Protein AF-0000000078525100 (afdb_homodimer)

Nearest PDB structures (foldseek):
  3uiw-assembly1_A  TM=7.359E-01  e=2.759E-02  Danio rerio
  2e7p-assembly5_D  TM=7.902E-01  e=9.375E-02  Populus tremula x Populus tremuloides
  2ht9-assembly1_B  TM=7.295E-01  e=5.443E-02  Homo sapiens
  2fls-assembly1_A  TM=7.313E-01  e=7.144E-02  Homo sapiens
  3h8q-assembly2_B  TM=7.736E-01  e=1.149E-01  Homo sapiens

Secondary structure (DSSP, 8-state):
-EEEEEE-TT-HHHHHHHHHHHHTT-EEEEEETTT-HHHHHHHHHHHHH-GGGHHHHHTT----SEEEETTS-EES-HHHHHHH-/-EEEEEE-TT-HHHHHHHHHHHHTT-EEEEEETTT-HHHHHHHHHHHHH-GGGHHHHHTT----SEEEETTS-EES-HHHHHHH-

Sequence (170 aa):
MKITIIGSHLCPDTLYALNKLIDKKASVDFKNLSADLKDLKAYLAARESEPAYEAVKRNGGIGIPFFILEDGTKTLDLDEVLEKLMKITIIGSHLCPDTLYALNKLIDKKASVDFKNLSADLKDLKAYLAARESEPAYEAVKRNGGIGIPFFILEDGTKTLDLDEVLEKL

Solvent-accessible surface area (backbone atoms only — not comparable to full-atom values): 9464 Å² total; per-residue (Å²): 102,57,33,38,34,40,28,31,90,86,35,67,63,27,48,51,50,52,51,55,39,50,73,68,64,41,45,72,48,78,32,36,36,41,78,32,70,68,32,33,46,51,47,53,52,44,53,73,68,39,74,81,29,54,66,28,56,75,68,68,50,87,67,64,35,30,37,39,41,82,87,67,54,68,43,69,51,65,67,65,53,60,72,73,106,102,58,34,37,35,39,29,31,91,86,35,67,65,26,47,51,48,51,52,53,39,49,75,69,64,40,45,73,48,75,32,36,37,41,79,32,71,69,32,31,46,51,48,52,54,45,55,74,69,39,75,80,29,55,67,29,57,75,70,68,52,88,66,62,35,30,39,39,41,80,87,68,53,67,46,71,50,64,65,64,53,60,72,72,105

Foldseek 3Di:
DEKEWQEAPVDVVQVVLVVVCVVVVYHYHYLHLVPDVVSVVVLVVCCVPPPQNVVVVVVVHSQPGWMADPVGDIHSDSVVVVVVD/DEKEWQEAPVDVVQVVLVVVCVVVVYHYHYLHLVPDVVSVVVLVVCCVPPPQNVVCVVVVHSQPGWMADPVGDIHSDSVVVVVVD

Radius of gyration: 17.77 Å; Cα contacts (8 Å, |Δi|>4): 277; chains: 2; bounding box: 27×54×37 Å

pLDDT: mean 97.6, std 1.63, range [89.19, 98.94]

Structure (mmCIF, N/CA/C/O backbone):
data_AF-0000000078525100-model_v1
#
loop_
_entity.id
_entity.type
_entity.pdbx_description
1 polymer Glutaredoxin
#
loop_
_atom_site.group_PDB
_atom_site.id
_atom_site.type_symbol
_atom_site.label_atom_id
_atom_site.label_alt_id
_atom_site.label_comp_id
_atom_site.label_asym_id
_atom_site.label_entity_id
_atom_site.label_seq_id
_atom_site.pdbx_PDB_ins_code
_atom_site.Cartn_x
_atom_site.Cartn_y
_atom_site.Cartn_z
_atom_site.occupancy
_atom_site.B_iso_or_equiv
_atom_site.auth_seq_id
_atom_site.auth_comp_id
_atom_site.auth_asym_id
_atom_site.auth_atom_id
_atom_site.pdbx_PDB_model_num
ATOM 1 N N . MET A 1 1 ? 0.866 20.625 18.328 1 89.19 1 MET A N 1
ATOM 2 C CA . MET A 1 1 ? -0.27 20.031 17.625 1 89.19 1 MET A CA 1
ATOM 3 C C . MET A 1 1 ? 0.072 18.641 17.109 1 89.19 1 MET A C 1
ATOM 5 O O . MET A 1 1 ? 1.183 18.406 16.625 1 89.19 1 MET A O 1
ATOM 9 N N . LYS A 1 2 ? -0.813 17.672 17.281 1 95.31 2 LYS A N 1
ATOM 10 C CA . LYS A 1 2 ? -0.589 16.297 16.812 1 95.31 2 LYS A CA 1
ATOM 11 C C . LYS A 1 2 ? -1.073 16.141 15.367 1 95.31 2 LYS A C 1
ATOM 13 O O . LYS A 1 2 ? -2.184 16.562 15.031 1 95.31 2 LYS A O 1
ATOM 18 N N . ILE A 1 3 ? -0.244 15.547 14.539 1 97.75 3 ILE A N 1
ATOM 19 C CA . ILE A 1 3 ? -0.574 15.328 13.133 1 97.75 3 ILE A CA 1
ATOM 20 C C . ILE A 1 3 ? -0.345 13.859 12.773 1 97.75 3 ILE A C 1
ATOM 22 O O . ILE A 1 3 ? 0.723 13.305 13.047 1 97.75 3 ILE A O 1
ATOM 26 N N . THR A 1 4 ? -1.38 13.289 12.25 1 98.56 4 THR A N 1
ATOM 27 C CA . THR A 1 4 ? -1.205 11.969 11.648 1 98.56 4 THR A CA 1
ATOM 28 C C . THR A 1 4 ? -0.873 12.094 10.164 1 98.56 4 THR A C 1
ATOM 30 O O . THR A 1 4 ? -1.521 12.852 9.445 1 98.56 4 THR A O 1
ATOM 33 N N . ILE A 1 5 ? 0.182 11.406 9.773 1 98.81 5 ILE A N 1
ATOM 34 C CA . ILE A 1 5 ? 0.582 11.375 8.367 1 98.81 5 ILE A CA 1
ATOM 35 C C . ILE A 1 5 ? 0.55 9.938 7.855 1 98.81 5 ILE A C 1
ATOM 37 O O . ILE A 1 5 ? 1.176 9.055 8.438 1 98.81 5 ILE A O 1
ATOM 41 N N . ILE A 1 6 ? -0.234 9.719 6.828 1 98.88 6 ILE A N 1
ATOM 42 C CA . ILE A 1 6 ? -0.155 8.469 6.078 1 98.88 6 ILE A CA 1
ATOM 43 C C . ILE A 1 6 ? 0.763 8.648 4.871 1 98.88 6 ILE A C 1
ATOM 45 O O . ILE A 1 6 ? 0.557 9.547 4.055 1 98.88 6 ILE A O 1
ATOM 49 N N . GLY A 1 7 ? 1.739 7.898 4.809 1 98.88 7 GLY A N 1
ATOM 50 C CA . GLY A 1 7 ? 2.701 7.996 3.723 1 98.88 7 GLY A CA 1
ATOM 51 C C . GLY A 1 7 ? 3.662 6.82 3.672 1 98.88 7 GLY A C 1
ATOM 52 O O . GLY A 1 7 ? 3.314 5.711 4.074 1 98.88 7 GLY A O 1
ATOM 53 N N . SER A 1 8 ? 4.75 7.008 3.004 1 98.88 8 SER A N 1
ATOM 54 C CA . SER A 1 8 ? 5.789 5.996 2.846 1 98.88 8 SER A CA 1
ATOM 55 C C . SER A 1 8 ? 7.18 6.621 2.9 1 98.88 8 SER A C 1
ATOM 57 O O . SER A 1 8 ? 7.406 7.691 2.332 1 98.88 8 SER A O 1
ATOM 59 N N . HIS A 1 9 ? 8.07 5.824 3.514 1 98.38 9 HIS A N 1
ATOM 60 C CA . HIS A 1 9 ? 9.461 6.281 3.543 1 98.38 9 HIS A CA 1
ATOM 61 C C . HIS A 1 9 ? 10.086 6.227 2.154 1 98.38 9 HIS A C 1
ATOM 63 O O . HIS A 1 9 ? 11.156 6.801 1.928 1 98.38 9 HIS A O 1
ATOM 69 N N . LEU A 1 10 ? 9.398 5.551 1.261 1 98.38 10 LEU A N 1
ATOM 70 C CA . LEU A 1 10 ? 9.906 5.434 -0.1 1 98.38 10 LEU A CA 1
ATOM 71 C C . LEU A 1 10 ? 9.57 6.676 -0.917 1 98.38 10 LEU A C 1
ATOM 73 O O . LEU A 1 1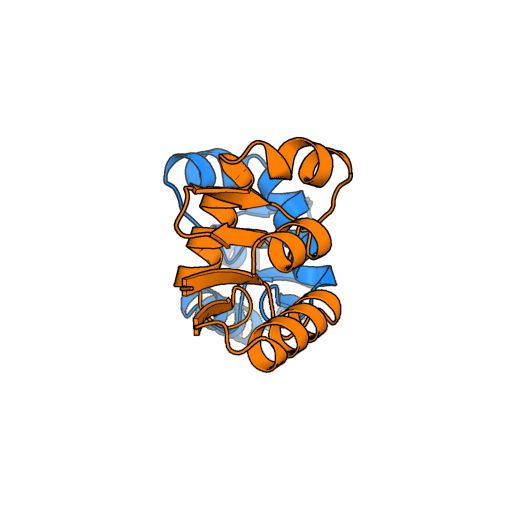0 ? 10.055 6.84 -2.039 1 98.38 10 LEU A O 1
ATOM 77 N N . CYS A 1 11 ? 8.766 7.578 -0.416 1 98.75 11 CYS A N 1
ATOM 78 C CA . CYS A 1 11 ? 8.273 8.734 -1.154 1 98.75 11 CYS A CA 1
ATOM 79 C C . CYS A 1 11 ? 8.969 10.016 -0.691 1 98.75 11 CYS A C 1
ATOM 81 O O . CYS A 1 11 ? 8.82 10.422 0.461 1 98.75 11 CYS A O 1
ATOM 83 N N . PRO A 1 12 ? 9.672 10.656 -1.573 1 98.44 12 PRO A N 1
ATOM 84 C CA . PRO A 1 12 ? 10.422 11.852 -1.177 1 98.44 12 PRO A CA 1
ATOM 85 C C . PRO A 1 12 ? 9.516 12.961 -0.642 1 98.44 12 PRO A C 1
ATOM 87 O O . PRO A 1 12 ? 9.914 13.719 0.245 1 98.44 12 PRO A O 1
ATOM 90 N N . ASP A 1 13 ? 8.312 13.062 -1.187 1 98.5 13 ASP A N 1
ATOM 91 C CA . ASP A 1 13 ? 7.395 14.078 -0.69 1 98.5 13 ASP A CA 1
ATOM 92 C C . ASP A 1 13 ? 7.008 13.805 0.762 1 98.5 13 ASP A C 1
ATOM 94 O O . ASP A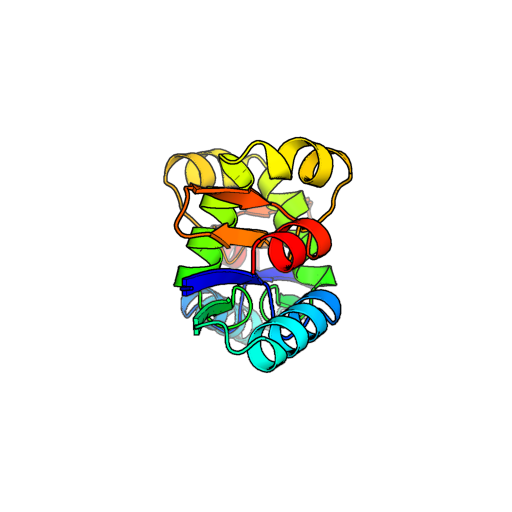 1 13 ? 6.875 14.742 1.558 1 98.5 13 ASP A O 1
ATOM 98 N N . THR A 1 14 ? 6.801 12.578 1.086 1 98.81 14 THR A N 1
ATOM 99 C CA . THR A 1 14 ? 6.512 12.211 2.467 1 98.81 14 THR A CA 1
ATOM 100 C C . THR A 1 14 ? 7.684 12.57 3.379 1 98.81 14 THR A C 1
ATOM 102 O O . THR A 1 14 ? 7.488 13.164 4.441 1 98.81 14 THR A O 1
ATOM 105 N N . LEU A 1 15 ? 8.844 12.273 2.887 1 98.62 15 LEU A N 1
ATOM 106 C CA . LEU A 1 15 ? 10.023 12.57 3.695 1 98.62 15 LEU A CA 1
ATOM 107 C C . LEU A 1 15 ? 10.195 14.07 3.883 1 98.62 15 LEU A C 1
ATOM 109 O O . LEU A 1 15 ? 10.523 14.531 4.977 1 98.62 15 LEU A O 1
ATOM 113 N N . TYR A 1 16 ? 9.953 14.758 2.818 1 98.75 16 TYR A N 1
ATOM 114 C CA . TYR A 1 16 ? 10.016 16.203 2.9 1 98.75 16 TYR A CA 1
ATOM 115 C C . TYR A 1 16 ? 9.008 16.734 3.916 1 98.75 16 TYR A C 1
ATOM 117 O O . TYR A 1 16 ? 9.352 17.562 4.766 1 98.75 16 TYR A O 1
ATOM 125 N N . ALA A 1 17 ? 7.816 16.25 3.898 1 98.75 17 ALA A N 1
ATOM 126 C CA . ALA A 1 17 ? 6.77 16.703 4.812 1 98.75 17 ALA A CA 1
ATOM 127 C C . ALA A 1 17 ? 7.133 16.375 6.262 1 98.75 17 ALA A C 1
ATOM 129 O O . ALA A 1 17 ? 6.961 17.219 7.148 1 98.75 17 ALA A O 1
ATOM 130 N N . LEU A 1 18 ? 7.648 15.188 6.457 1 98.38 18 LEU A N 1
ATOM 131 C CA . LEU A 1 18 ? 8.062 14.805 7.805 1 98.38 18 LEU A CA 1
ATOM 132 C C . LEU A 1 18 ? 9.117 15.766 8.344 1 98.38 18 LEU A C 1
ATOM 134 O O . LEU A 1 18 ? 9.023 16.219 9.484 1 98.38 18 LEU A O 1
ATOM 138 N N . ASN A 1 19 ? 10.016 16.062 7.527 1 98.25 19 ASN A N 1
ATOM 139 C CA . ASN A 1 19 ? 11.078 16.969 7.934 1 98.25 19 ASN A CA 1
ATOM 140 C C . ASN A 1 19 ? 10.539 18.344 8.273 1 98.25 19 ASN A C 1
ATOM 142 O O . ASN A 1 19 ? 10.914 18.938 9.297 1 98.25 19 ASN A O 1
ATOM 146 N N . LYS A 1 20 ? 9.641 18.844 7.422 1 98.44 20 LYS A N 1
ATOM 147 C CA . LYS A 1 20 ? 9.062 20.172 7.648 1 98.44 20 LYS A CA 1
ATOM 148 C C . LYS A 1 20 ? 8.266 20.203 8.953 1 98.44 20 LYS A C 1
ATOM 150 O O . LYS A 1 20 ? 8.359 21.156 9.719 1 98.44 20 LYS A O 1
ATOM 155 N N . LEU A 1 21 ? 7.551 19.172 9.219 1 98 21 LEU A N 1
ATOM 156 C CA . LEU A 1 21 ? 6.695 19.141 10.398 1 98 21 LEU A CA 1
ATOM 157 C C . LEU A 1 21 ? 7.527 19.016 11.672 1 98 21 LEU A C 1
ATOM 159 O O . LEU A 1 21 ? 7.203 19.609 12.695 1 98 21 LEU A O 1
ATOM 163 N N . ILE A 1 22 ? 8.609 18.266 11.594 1 95.25 22 ILE A N 1
ATOM 164 C CA . ILE A 1 22 ? 9.523 18.125 12.719 1 95.25 2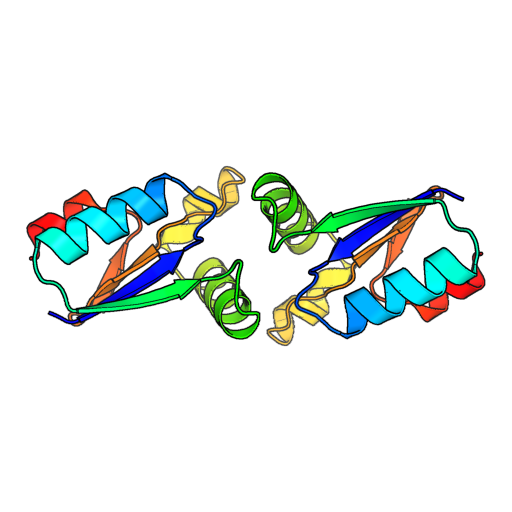2 ILE A CA 1
ATOM 165 C C . ILE A 1 22 ? 10.18 19.484 13.008 1 95.25 22 ILE A C 1
ATOM 167 O O . ILE A 1 22 ? 10.289 19.891 14.164 1 95.25 22 ILE A O 1
ATOM 171 N N . ASP A 1 23 ? 10.531 20.078 11.938 1 96.44 23 ASP A N 1
ATOM 172 C CA . ASP A 1 23 ? 11.141 21.391 12.078 1 96.44 23 ASP A CA 1
ATOM 173 C C . ASP A 1 23 ? 10.188 22.375 12.766 1 96.44 23 ASP A C 1
ATOM 175 O O . ASP A 1 23 ? 10.617 23.25 13.508 1 96.44 23 ASP A O 1
ATOM 179 N N . LYS A 1 24 ? 8.906 22.188 12.531 1 96.69 24 LYS A N 1
ATOM 180 C CA . LYS A 1 24 ? 7.891 23.047 13.133 1 96.69 24 LYS A CA 1
ATOM 181 C C . LYS A 1 24 ? 7.496 22.547 14.516 1 96.69 24 LYS A C 1
ATOM 183 O O . LYS A 1 24 ? 6.555 23.062 15.125 1 96.69 24 LYS A O 1
ATOM 188 N N . LYS A 1 25 ? 8.117 21.531 15 1 95.94 25 LYS A N 1
ATOM 189 C CA . LYS A 1 25 ? 7.953 20.953 16.328 1 95.94 25 LYS A CA 1
ATOM 190 C C . LYS A 1 25 ? 6.559 20.344 16.5 1 95.94 25 LYS A C 1
ATOM 192 O O . LYS A 1 25 ? 5.984 20.391 17.594 1 95.94 25 LYS A O 1
ATOM 197 N N . ALA A 1 26 ? 6.02 19.922 15.359 1 96.75 26 ALA A N 1
ATOM 198 C CA . ALA A 1 26 ? 4.754 19.203 15.438 1 96.75 26 ALA A CA 1
ATOM 199 C C . ALA A 1 26 ? 4.965 17.781 15.969 1 96.75 26 ALA A C 1
ATOM 201 O O . ALA A 1 26 ? 6.008 17.172 15.719 1 96.75 26 ALA A O 1
ATOM 202 N N . SER A 1 27 ? 3.994 17.25 16.781 1 97.31 27 SER A N 1
ATOM 203 C CA . SER A 1 27 ? 3.961 15.844 17.141 1 97.31 27 SER A CA 1
ATOM 204 C C . SER A 1 27 ? 3.375 14.992 16.031 1 97.31 27 SER A C 1
ATOM 206 O O . SER A 1 27 ? 2.197 15.133 15.688 1 97.31 27 SER A O 1
ATOM 208 N N . VAL A 1 28 ? 4.164 14.094 15.5 1 97.81 28 VAL A N 1
ATOM 209 C CA . VAL A 1 28 ? 3.756 13.383 14.289 1 97.81 28 VAL A CA 1
ATOM 210 C C . VAL A 1 28 ? 3.498 11.914 14.617 1 97.81 28 VAL A C 1
ATOM 212 O O . VAL A 1 28 ? 4.316 11.258 15.266 1 97.81 28 VAL A O 1
ATOM 215 N N . ASP A 1 29 ? 2.373 11.438 14.266 1 98.25 29 ASP A N 1
ATOM 216 C CA . ASP A 1 29 ? 2.055 10.016 14.188 1 98.25 29 ASP A CA 1
ATOM 217 C C . ASP A 1 29 ? 2.143 9.508 12.75 1 98.25 29 ASP A C 1
ATOM 219 O O . ASP A 1 29 ? 1.19 9.641 11.977 1 98.25 29 ASP A O 1
ATOM 223 N N . PHE A 1 30 ? 3.246 8.922 12.422 1 98.62 30 PHE A N 1
ATOM 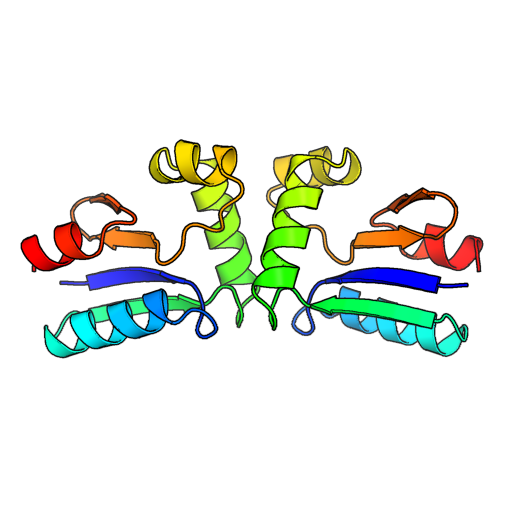224 C CA . PHE A 1 30 ? 3.525 8.516 11.047 1 98.62 30 PHE A CA 1
ATOM 225 C C . PHE A 1 30 ? 3.027 7.102 10.781 1 98.62 30 PHE A C 1
ATOM 227 O O . PHE A 1 30 ? 3.486 6.148 11.414 1 98.62 30 PHE A O 1
ATOM 234 N N . LYS A 1 31 ? 2.041 7.004 9.914 1 98.75 31 LYS A N 1
ATOM 235 C CA . LYS A 1 31 ? 1.571 5.723 9.391 1 98.75 31 LYS A CA 1
ATOM 236 C C . LYS A 1 31 ? 2.273 5.379 8.078 1 98.75 31 LYS A C 1
ATOM 238 O O . LYS A 1 31 ? 1.888 5.863 7.016 1 98.75 31 LYS A O 1
ATOM 243 N N . ASN A 1 32 ? 3.207 4.457 8.195 1 98.88 32 ASN A N 1
ATOM 244 C CA . ASN A 1 32 ? 4.066 4.09 7.078 1 98.88 32 ASN A CA 1
ATOM 245 C C . ASN A 1 32 ? 3.525 2.875 6.328 1 98.88 32 ASN A C 1
ATOM 247 O O . ASN A 1 32 ? 3.811 1.734 6.695 1 98.88 32 ASN A O 1
ATOM 251 N N . LEU A 1 33 ? 2.844 3.166 5.207 1 98.81 33 LEU A N 1
ATOM 252 C CA . LEU A 1 33 ? 2.125 2.105 4.508 1 98.81 33 LEU A CA 1
ATOM 253 C C . LEU A 1 33 ? 3.096 1.118 3.871 1 98.81 33 LEU A C 1
ATOM 255 O O . LEU A 1 33 ? 2.705 0.011 3.494 1 98.81 33 LEU A O 1
ATOM 259 N N . SER A 1 34 ? 4.375 1.482 3.764 1 98.75 34 SER A N 1
ATOM 260 C CA . SER A 1 34 ? 5.363 0.599 3.156 1 98.75 34 SER A CA 1
ATOM 261 C C . SER A 1 34 ? 6.055 -0.262 4.207 1 98.75 34 SER A C 1
ATOM 263 O O . SER A 1 34 ? 6.809 -1.177 3.869 1 98.75 34 SER A O 1
ATOM 265 N N . ALA A 1 35 ? 5.727 -0.003 5.508 1 98.38 35 ALA A N 1
ATOM 266 C CA . ALA A 1 35 ? 6.48 -0.712 6.539 1 98.38 35 ALA A CA 1
ATOM 267 C C . ALA A 1 35 ? 5.543 -1.473 7.473 1 98.38 35 ALA A C 1
ATOM 269 O O . ALA A 1 35 ? 5.996 -2.201 8.359 1 98.38 35 ALA A O 1
ATOM 270 N N . ASP A 1 36 ? 4.27 -1.267 7.352 1 98.25 36 ASP A N 1
ATOM 271 C CA . ASP A 1 36 ? 3.289 -1.861 8.258 1 98.25 36 ASP A CA 1
ATOM 272 C C . ASP A 1 36 ? 1.976 -2.146 7.531 1 98.25 36 ASP A C 1
ATOM 274 O O . ASP A 1 36 ? 1.385 -1.248 6.93 1 98.25 36 ASP A O 1
ATOM 278 N N . LEU A 1 37 ? 1.53 -3.434 7.621 1 98.38 37 LEU A N 1
ATOM 279 C CA . LEU A 1 37 ? 0.316 -3.812 6.906 1 98.38 37 LEU A CA 1
ATOM 280 C C . LEU A 1 37 ? -0.909 -3.145 7.523 1 98.38 37 LEU A C 1
ATOM 282 O O . LEU A 1 37 ? -1.878 -2.846 6.82 1 98.38 37 LEU A O 1
ATOM 286 N N . LYS A 1 38 ? -0.831 -2.92 8.828 1 98.38 38 LYS A N 1
ATOM 287 C CA . LYS A 1 38 ? -1.924 -2.184 9.453 1 98.38 38 LYS A CA 1
ATOM 288 C C . LYS A 1 38 ? -2.018 -0.763 8.906 1 98.38 38 LYS A C 1
ATOM 290 O O . LYS A 1 38 ? -3.115 -0.245 8.695 1 98.38 38 LYS A O 1
ATOM 295 N N . ASP A 1 39 ? -0.858 -0.124 8.719 1 98.75 39 ASP A N 1
ATOM 296 C CA . ASP A 1 39 ? -0.827 1.215 8.141 1 98.75 39 ASP A CA 1
ATOM 297 C C . ASP A 1 39 ? -1.283 1.192 6.68 1 98.75 39 ASP A C 1
ATOM 299 O O . ASP A 1 39 ? -1.94 2.125 6.215 1 98.75 39 ASP A O 1
ATOM 303 N N . LEU A 1 40 ? -0.94 0.103 5.961 1 98.81 40 LEU A N 1
ATOM 304 C CA . LEU A 1 40 ? -1.442 -0.072 4.602 1 98.81 40 LEU A CA 1
ATOM 305 C C . LEU A 1 40 ? -2.967 -0.145 4.59 1 98.81 40 LEU A C 1
ATOM 307 O O . LEU A 1 40 ? -3.615 0.488 3.754 1 98.81 40 LEU A O 1
ATOM 311 N N . LYS A 1 41 ? -3.537 -0.859 5.551 1 98.25 41 LYS A N 1
ATOM 312 C CA . LYS A 1 41 ? -4.988 -0.96 5.645 1 98.25 41 LYS A CA 1
ATOM 313 C C . LYS A 1 41 ? -5.617 0.398 5.938 1 98.25 41 LYS A C 1
ATOM 315 O O . LYS A 1 41 ? -6.648 0.75 5.359 1 98.25 41 LYS A O 1
ATOM 320 N N . ALA A 1 42 ? -4.988 1.123 6.766 1 97.94 42 ALA A N 1
ATOM 321 C CA . ALA A 1 42 ? -5.484 2.461 7.078 1 97.94 42 ALA A CA 1
ATOM 322 C C . ALA A 1 42 ? -5.457 3.361 5.848 1 97.94 42 ALA A C 1
ATOM 324 O O . ALA A 1 42 ? -6.395 4.121 5.602 1 97.94 42 ALA A O 1
ATOM 325 N N . TYR A 1 43 ? -4.402 3.238 5.094 1 98.81 43 TYR A N 1
ATOM 326 C CA . TYR A 1 43 ? -4.266 3.977 3.842 1 98.81 43 TYR A CA 1
ATOM 327 C C . TYR A 1 43 ? -5.383 3.611 2.867 1 98.81 43 TYR A C 1
ATOM 329 O O . TYR A 1 43 ? -6.035 4.492 2.305 1 98.81 43 TYR A O 1
ATOM 337 N N . LEU A 1 44 ? -5.594 2.332 2.74 1 98.62 44 LEU A N 1
ATOM 338 C CA . LEU A 1 44 ? -6.621 1.883 1.804 1 98.62 44 LEU A CA 1
ATOM 339 C C . LEU A 1 44 ? -8 2.365 2.236 1 98.62 44 LEU A C 1
ATOM 341 O O . LEU A 1 44 ? -8.812 2.777 1.402 1 98.62 44 LEU A O 1
ATOM 345 N N . ALA A 1 45 ? -8.297 2.311 3.541 1 97.75 45 ALA A N 1
ATOM 346 C CA . ALA A 1 45 ? -9.57 2.799 4.062 1 97.75 45 ALA A CA 1
ATOM 347 C C . ALA A 1 45 ? -9.75 4.289 3.775 1 97.75 45 ALA A C 1
ATOM 349 O O . ALA A 1 45 ? -10.812 4.723 3.34 1 97.75 45 ALA A O 1
ATOM 350 N N . ALA A 1 46 ? -8.695 5.074 3.988 1 98.12 46 ALA A N 1
ATOM 351 C CA . ALA A 1 46 ? -8.75 6.508 3.711 1 98.12 46 ALA A CA 1
ATOM 352 C C . ALA A 1 46 ? -8.953 6.77 2.221 1 98.12 46 ALA A C 1
ATOM 354 O O . ALA A 1 46 ? -9.781 7.598 1.836 1 98.12 46 ALA A O 1
ATOM 355 N N . ARG A 1 47 ? -8.18 6.02 1.42 1 97.94 47 ARG A N 1
ATOM 356 C CA . ARG A 1 47 ? -8.234 6.191 -0.028 1 97.94 47 ARG A CA 1
ATOM 357 C C . ARG A 1 47 ? -9.633 5.906 -0.559 1 97.94 47 ARG A C 1
ATOM 359 O O . ARG A 1 47 ? -10.086 6.559 -1.501 1 97.94 47 ARG A O 1
ATOM 366 N N . GLU A 1 48 ? -10.336 4.984 0.045 1 95.69 48 GLU A N 1
ATOM 367 C CA . GLU A 1 48 ? -11.68 4.602 -0.38 1 95.69 48 GLU A CA 1
ATOM 368 C C . GLU A 1 48 ? -12.711 5.613 0.098 1 95.69 48 GLU A C 1
ATOM 370 O O . GLU A 1 48 ? -13.68 5.902 -0.611 1 95.69 48 GLU A O 1
ATOM 375 N N . SER A 1 49 ? -12.484 6.246 1.241 1 96.75 49 SER A N 1
ATOM 376 C CA . SER A 1 49 ? -13.586 6.945 1.889 1 96.75 49 SER A CA 1
ATOM 377 C C . SER A 1 49 ? -13.391 8.461 1.836 1 96.75 49 SER A C 1
ATOM 379 O O . SER A 1 49 ? -14.359 9.219 1.926 1 96.75 49 SER A O 1
ATOM 381 N N . GLU A 1 50 ? -12.195 8.938 1.747 1 97.75 50 GLU A N 1
ATOM 382 C CA . GLU A 1 50 ? -11.93 10.367 1.871 1 97.75 50 GLU A CA 1
ATOM 383 C C . GLU A 1 50 ? -12.078 11.078 0.526 1 97.75 50 GLU A C 1
ATOM 385 O O . GLU A 1 50 ? -11.461 10.672 -0.462 1 97.75 50 GLU A O 1
ATOM 390 N N . PRO A 1 51 ? -12.75 12.18 0.457 1 97.44 51 PRO A N 1
ATOM 391 C CA . PRO A 1 51 ? -12.953 12.922 -0.789 1 97.44 51 PRO A CA 1
ATOM 392 C C . PRO A 1 51 ? -11.648 13.414 -1.402 1 97.44 51 PRO A C 1
ATOM 394 O O . PRO A 1 51 ? -11.539 13.539 -2.625 1 97.44 51 PRO A O 1
ATOM 397 N N . ALA A 1 52 ? -10.664 13.594 -0.579 1 96.25 52 ALA A N 1
ATOM 398 C CA . ALA A 1 52 ? -9.367 14.094 -1.031 1 96.25 52 ALA A CA 1
ATOM 399 C C . ALA A 1 52 ? -8.742 13.148 -2.049 1 96.25 52 ALA A C 1
ATOM 401 O O . ALA A 1 52 ? -7.922 13.562 -2.871 1 96.25 52 ALA A O 1
ATOM 402 N N . TYR A 1 53 ? -9.211 11.898 -2.074 1 98.06 53 TYR A N 1
ATOM 403 C CA . TYR A 1 53 ? -8.578 10.891 -2.918 1 98.06 53 TYR A CA 1
ATOM 404 C C . TYR A 1 53 ? -9.32 10.75 -4.242 1 98.06 53 TYR A C 1
ATOM 406 O O . TYR A 1 53 ? -8.852 10.055 -5.148 1 98.06 53 TYR A O 1
ATOM 414 N N . GLU A 1 54 ? -10.461 11.43 -4.438 1 97.12 54 GLU A N 1
ATOM 415 C CA . GLU A 1 54 ? -11.25 11.266 -5.652 1 97.12 54 GLU A CA 1
ATOM 416 C C . GLU A 1 54 ? -10.43 11.594 -6.895 1 97.12 54 GLU A C 1
ATOM 418 O O . GLU A 1 54 ? -10.344 10.781 -7.82 1 97.12 54 GLU A O 1
ATOM 423 N N . ALA A 1 55 ? -9.82 12.766 -6.867 1 96.81 55 ALA A N 1
ATOM 424 C CA . ALA A 1 55 ? -9 13.172 -8.008 1 96.81 55 ALA A CA 1
ATOM 425 C C . ALA A 1 55 ? -7.762 12.297 -8.133 1 96.81 55 ALA A C 1
ATOM 427 O O . ALA A 1 55 ? -7.305 12.016 -9.25 1 96.81 55 ALA A O 1
ATOM 428 N N . VAL A 1 56 ? -7.227 11.82 -6.98 1 97.5 56 VAL A N 1
ATOM 429 C CA . VAL A 1 56 ? -6.039 10.977 -6.957 1 97.5 56 VAL A CA 1
ATOM 430 C C . VAL A 1 56 ? -6.316 9.672 -7.691 1 97.5 56 VAL A C 1
ATOM 432 O O . VAL A 1 56 ? -5.551 9.266 -8.57 1 97.5 56 VAL A O 1
ATOM 435 N N . LYS A 1 57 ? -7.453 9.109 -7.32 1 96.62 57 LYS A N 1
ATOM 436 C CA . LYS A 1 57 ? -7.852 7.84 -7.93 1 96.62 57 LYS A CA 1
ATOM 437 C C . LYS A 1 57 ? -8.094 8.008 -9.43 1 96.62 57 LYS A C 1
ATOM 439 O O . LYS A 1 57 ? -7.633 7.191 -10.227 1 96.62 57 LYS A O 1
ATOM 444 N N . ARG A 1 58 ? -8.727 9.047 -9.812 1 96.44 58 ARG A N 1
ATOM 445 C CA . ARG A 1 58 ? -9.062 9.305 -11.211 1 96.44 58 ARG A CA 1
ATOM 446 C C . ARG A 1 58 ? -7.805 9.422 -12.062 1 96.44 58 ARG A C 1
ATOM 448 O O . ARG A 1 58 ? -7.797 9.023 -13.227 1 96.44 58 ARG A O 1
ATOM 455 N N . ASN A 1 59 ? -6.746 9.938 -11.477 1 96.44 59 ASN A N 1
ATOM 456 C CA . ASN A 1 59 ? -5.512 10.188 -12.219 1 96.44 59 ASN A CA 1
ATOM 457 C C . ASN A 1 59 ? -4.516 9.039 -12.031 1 96.44 59 ASN A C 1
ATOM 459 O O . ASN A 1 59 ? -3.369 9.133 -12.477 1 96.44 59 ASN A O 1
ATOM 463 N N . GLY A 1 60 ? -4.906 8.055 -11.336 1 95.5 60 GLY A N 1
ATOM 464 C CA . GLY A 1 60 ? -4.062 6.891 -11.141 1 95.5 60 GLY A CA 1
ATOM 465 C C . GLY A 1 60 ? -2.918 7.129 -10.172 1 95.5 60 GLY A C 1
ATOM 466 O O . GLY A 1 60 ? -1.885 6.461 -10.25 1 95.5 60 GLY A O 1
ATOM 467 N N . GLY A 1 61 ? -3.064 8.109 -9.305 1 97.5 61 GLY A N 1
ATOM 468 C CA . GLY A 1 61 ? -2.018 8.445 -8.352 1 97.5 61 GLY A CA 1
ATOM 469 C C . GLY A 1 61 ? -2.119 7.664 -7.055 1 97.5 61 GLY A C 1
ATOM 470 O O . GLY A 1 61 ? -3.098 6.949 -6.832 1 97.5 61 GLY A O 1
ATOM 471 N N . ILE A 1 62 ? -1.137 7.727 -6.156 1 98.5 62 ILE A N 1
ATOM 472 C CA . ILE A 1 62 ? -1.121 7.082 -4.848 1 98.5 62 ILE A CA 1
ATOM 473 C C . ILE A 1 62 ? -1.735 8.016 -3.805 1 98.5 62 ILE A C 1
ATOM 475 O O . ILE A 1 62 ? -2.559 7.59 -2.992 1 98.5 62 ILE A O 1
ATOM 479 N N . GLY A 1 63 ? -1.38 9.219 -3.797 1 98.62 63 GLY A N 1
ATOM 480 C CA . GLY A 1 63 ? -1.973 10.211 -2.91 1 98.62 63 GLY A CA 1
ATOM 481 C C . GLY A 1 63 ? -1.335 10.234 -1.535 1 98.62 63 GLY A C 1
ATOM 482 O O . GLY A 1 63 ? -2.033 10.211 -0.52 1 98.62 63 GLY A O 1
ATOM 483 N N . ILE A 1 64 ? -0.035 10.312 -1.518 1 98.81 64 ILE A N 1
ATOM 484 C CA . ILE A 1 64 ? 0.682 10.492 -0.26 1 98.81 64 ILE A CA 1
ATOM 485 C C . ILE A 1 64 ? 1.674 11.648 -0.394 1 98.81 64 ILE A C 1
ATOM 487 O O . ILE A 1 64 ? 2.141 11.945 -1.495 1 98.81 64 ILE A O 1
ATOM 491 N N . PRO A 1 65 ? 1.927 12.273 0.765 1 98.88 65 PRO A N 1
ATOM 492 C CA . PRO A 1 65 ? 1.431 12.109 2.133 1 98.88 65 PRO A CA 1
ATOM 493 C C . PRO A 1 65 ? 0.012 12.648 2.316 1 98.88 65 PRO A C 1
ATOM 495 O O . PRO A 1 65 ? -0.354 13.656 1.71 1 98.88 65 PRO A O 1
ATOM 498 N N . PHE A 1 66 ? -0.787 11.922 3.059 1 98.94 66 PHE A N 1
ATOM 499 C CA . PHE A 1 66 ? -2.111 12.344 3.496 1 98.94 66 PHE A CA 1
ATOM 500 C C . PHE A 1 66 ? -2.09 12.758 4.965 1 98.94 66 PHE A C 1
ATOM 502 O O . PHE A 1 66 ? -1.542 12.047 5.809 1 98.94 66 PHE A O 1
ATOM 509 N N . PHE A 1 67 ? -2.645 13.93 5.25 1 98.81 67 PHE A N 1
ATOM 510 C CA . PHE A 1 67 ? -2.547 14.523 6.582 1 98.81 67 PHE A CA 1
ATOM 511 C C . PHE A 1 67 ? -3.904 14.531 7.273 1 98.81 67 PHE A C 1
ATOM 513 O O . PHE A 1 67 ? -4.922 14.828 6.648 1 98.81 67 PHE A O 1
ATOM 520 N N . ILE A 1 68 ? -3.889 14.188 8.516 1 98.44 68 ILE A N 1
ATOM 521 C CA . ILE A 1 68 ? -5.043 14.289 9.406 1 98.44 68 ILE A CA 1
ATOM 522 C C . ILE A 1 68 ? -4.68 15.133 10.625 1 98.44 68 ILE A C 1
ATOM 524 O O . ILE A 1 68 ? -3.84 14.727 11.438 1 98.44 68 ILE A O 1
ATOM 528 N N . LEU A 1 69 ? -5.344 16.281 10.75 1 97.62 69 LEU A N 1
ATOM 529 C CA . LEU A 1 69 ? -5.039 17.188 11.844 1 97.62 69 LEU A CA 1
ATOM 530 C C . LEU A 1 69 ? -6.043 17.031 12.984 1 97.62 69 LEU A C 1
ATOM 532 O O . LEU A 1 69 ? -7.121 16.469 12.789 1 97.62 69 LEU A O 1
ATOM 536 N N . GLU A 1 70 ? -5.793 17.594 14.133 1 95.88 70 GLU A N 1
ATOM 537 C CA . GLU A 1 70 ? -6.605 17.469 15.336 1 95.88 70 GLU A CA 1
ATOM 538 C C . GLU A 1 70 ? -7.945 18.188 15.172 1 95.88 70 GLU A C 1
ATOM 540 O O . GLU A 1 70 ? -8.945 17.781 15.758 1 95.88 70 GLU A O 1
ATOM 545 N N . ASP A 1 71 ? -7.957 19.156 14.32 1 94.81 71 ASP A N 1
ATOM 546 C CA . ASP A 1 71 ? -9.18 19.938 14.172 1 94.81 71 ASP A CA 1
ATOM 547 C C . ASP A 1 71 ? -10.125 19.281 13.156 1 94.81 71 ASP A C 1
ATOM 549 O O . ASP A 1 71 ? -11.18 19.828 12.844 1 94.81 71 ASP A O 1
ATOM 553 N N . GLY A 1 72 ? -9.688 18.156 12.602 1 94.81 72 GLY A N 1
ATOM 554 C CA . GLY A 1 72 ? -10.547 17.438 11.68 1 94.81 72 GLY A CA 1
ATOM 555 C C . GLY A 1 72 ? -10.164 17.625 10.227 1 94.81 72 GLY A C 1
ATOM 556 O O . GLY A 1 72 ? -10.688 16.953 9.344 1 94.81 72 GLY A O 1
ATOM 557 N N . THR A 1 73 ? -9.18 18.531 10.023 1 96.69 73 THR A N 1
ATOM 558 C CA . THR A 1 73 ? -8.727 18.75 8.656 1 96.69 73 THR A CA 1
ATOM 559 C C . THR A 1 73 ? -8.07 17.5 8.094 1 96.69 73 THR A C 1
ATOM 561 O O . THR A 1 73 ? -7.277 16.844 8.781 1 96.69 73 THR A O 1
ATOM 564 N N . LYS A 1 74 ? -8.461 17.109 6.934 1 98.38 74 LYS A N 1
ATOM 565 C CA . LYS A 1 74 ? -7.844 16.062 6.141 1 98.38 74 LYS A CA 1
ATOM 566 C C . LYS A 1 74 ? -7.441 16.562 4.762 1 98.38 74 LYS A C 1
ATOM 568 O O . LYS A 1 74 ? -8.273 17.078 4.012 1 98.38 74 LYS A O 1
ATOM 573 N N . THR A 1 75 ? -6.105 16.469 4.418 1 98.62 75 THR A N 1
ATOM 574 C CA . THR A 1 75 ? -5.645 17.109 3.193 1 98.62 75 THR A CA 1
ATOM 575 C C . THR A 1 75 ? -4.379 16.438 2.666 1 98.62 75 THR A C 1
ATOM 577 O O . THR A 1 75 ? -3.656 15.789 3.422 1 98.62 75 THR A O 1
ATOM 580 N N . LEU A 1 76 ? -4.172 16.609 1.406 1 98.69 76 LEU A N 1
ATOM 581 C CA . LEU A 1 76 ? -2.941 16.172 0.758 1 98.69 76 LEU A CA 1
ATOM 582 C C . LEU A 1 76 ? -1.987 17.344 0.553 1 98.69 76 LEU A C 1
ATOM 584 O O . LEU A 1 76 ? -0.891 17.172 0.017 1 98.69 76 LEU A O 1
ATOM 588 N N . ASP A 1 77 ? -2.383 18.5 1.051 1 98.44 77 ASP A N 1
ATOM 589 C CA . ASP A 1 77 ? -1.641 19.719 0.787 1 98.44 77 ASP A CA 1
ATOM 590 C C . ASP A 1 77 ? -0.797 20.125 1.994 1 98.44 77 ASP A C 1
ATOM 592 O O . ASP A 1 77 ? -1.324 20.641 2.979 1 98.44 77 ASP A O 1
ATOM 596 N N . LEU A 1 78 ? 0.479 19.984 1.829 1 98.44 78 LEU A N 1
ATOM 597 C CA . LEU A 1 78 ? 1.387 20.312 2.924 1 98.44 78 LEU A CA 1
ATOM 598 C C . LEU A 1 78 ? 1.309 21.797 3.271 1 98.44 78 LEU A C 1
ATOM 600 O O . LEU A 1 78 ? 1.402 2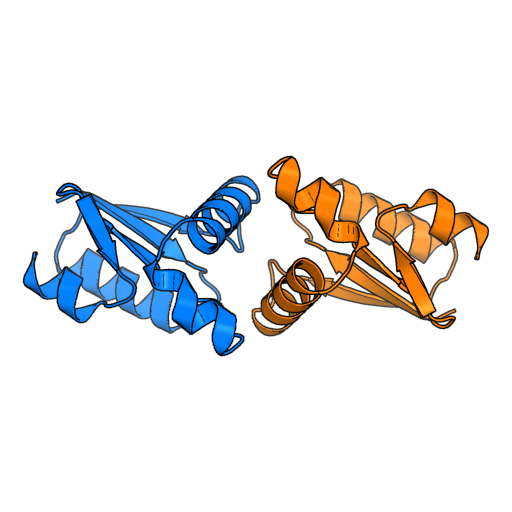2.172 4.441 1 98.44 78 LEU A O 1
ATOM 604 N N . ASP A 1 79 ? 1.15 22.594 2.277 1 98.25 79 ASP A N 1
ATOM 605 C CA . ASP A 1 79 ? 1.102 24.031 2.545 1 98.25 79 ASP A CA 1
ATOM 606 C C . ASP A 1 79 ? -0.088 24.375 3.436 1 98.25 79 ASP A C 1
ATOM 608 O O . ASP A 1 79 ? 0.026 25.219 4.328 1 98.25 79 ASP A O 1
ATOM 612 N N . GLU A 1 80 ? -1.149 23.734 3.207 1 98 80 GLU A N 1
ATOM 613 C CA . GLU A 1 80 ? -2.316 23.953 4.059 1 98 80 GLU A CA 1
ATOM 614 C C . GLU A 1 80 ? -2.025 23.562 5.504 1 98 80 GLU A C 1
ATOM 616 O O . GLU A 1 80 ? -2.436 24.25 6.434 1 98 80 GLU A O 1
ATOM 621 N N . VAL A 1 81 ? -1.323 22.5 5.695 1 98.06 81 VAL A N 1
ATOM 622 C CA . VAL A 1 81 ? -0.969 22.016 7.023 1 98.06 81 VAL A CA 1
ATOM 623 C C . VAL A 1 81 ? -0.047 23.031 7.711 1 98.06 81 VAL A C 1
ATOM 625 O O . VAL A 1 81 ? -0.284 23.406 8.859 1 98.06 81 VAL A O 1
ATOM 628 N N . LEU A 1 82 ? 0.918 23.469 6.941 1 97 82 LEU A N 1
ATOM 629 C CA . LEU A 1 82 ? 1.924 24.359 7.512 1 97 82 LEU A CA 1
ATOM 630 C C . LEU A 1 82 ? 1.305 25.688 7.906 1 97 82 LEU A C 1
ATOM 632 O O . LEU A 1 82 ? 1.729 26.312 8.883 1 97 82 LEU A O 1
ATOM 636 N N . GLU A 1 83 ? 0.267 26.062 7.238 1 96 83 GLU A N 1
ATOM 637 C CA . GLU A 1 83 ? -0.424 27.312 7.555 1 96 83 GLU A CA 1
ATOM 638 C C . GLU A 1 83 ? -1.179 27.203 8.875 1 96 83 GLU A C 1
ATOM 640 O O . GLU A 1 83 ? -1.441 28.219 9.531 1 96 83 GLU A O 1
ATOM 645 N N . LYS A 1 84 ? -1.479 26.062 9.258 1 94.69 84 LYS A N 1
ATOM 646 C CA . LYS A 1 84 ? -2.268 25.844 10.469 1 94.69 84 LYS A CA 1
ATOM 647 C C . LYS A 1 84 ? -1.365 25.656 11.68 1 94.69 84 LYS A C 1
ATOM 649 O O . LYS A 1 84 ? -1.843 25.625 12.82 1 94.69 84 LYS A O 1
ATOM 654 N N . LEU A 1 85 ? -0.108 25.391 11.438 1 90.62 85 LEU A N 1
ATOM 655 C CA . LEU A 1 85 ? 0.847 25.219 12.523 1 90.62 85 LEU A CA 1
ATOM 656 C C . LEU A 1 85 ? 1.384 26.578 12.984 1 90.62 85 LEU A C 1
ATOM 658 O O . LEU A 1 85 ? 1.578 26.797 14.188 1 90.62 85 LEU A O 1
ATOM 662 N N . MET B 1 1 ? 6.914 -21.906 -16.172 1 89.56 1 MET B N 1
ATOM 663 C CA . MET B 1 1 ? 5.832 -20.938 -16.312 1 89.56 1 MET B CA 1
ATOM 664 C C . MET B 1 1 ? 6.145 -19.641 -15.562 1 89.56 1 MET B C 1
ATOM 666 O O . MET B 1 1 ? 6.684 -19.688 -14.453 1 89.56 1 MET B O 1
ATOM 670 N N . LYS B 1 2 ? 5.902 -18.484 -16.156 1 95.44 2 LYS B N 1
ATOM 671 C CA . LYS B 1 2 ? 6.141 -17.203 -15.508 1 95.44 2 LYS B CA 1
ATOM 672 C C . LYS B 1 2 ? 4.914 -16.734 -14.727 1 95.44 2 LYS B C 1
ATOM 674 O O . LYS B 1 2 ? 3.795 -16.781 -15.242 1 95.44 2 LYS B O 1
ATOM 679 N N . ILE B 1 3 ? 5.125 -16.328 -13.492 1 97.75 3 ILE B N 1
ATOM 680 C CA . ILE B 1 3 ? 4.039 -15.859 -12.633 1 97.75 3 ILE B CA 1
ATOM 681 C C . ILE B 1 3 ? 4.391 -14.492 -12.055 1 97.75 3 ILE B C 1
ATOM 683 O O . ILE B 1 3 ? 5.473 -14.305 -11.492 1 97.75 3 ILE B O 1
ATOM 687 N N . THR B 1 4 ? 3.49 -13.594 -12.273 1 98.56 4 THR B N 1
ATOM 688 C CA . THR B 1 4 ? 3.6 -12.32 -11.562 1 98.56 4 THR B CA 1
ATOM 689 C C . THR B 1 4 ? 2.826 -12.367 -10.25 1 98.56 4 THR B C 1
ATOM 691 O O . THR B 1 4 ? 1.681 -12.82 -10.211 1 98.56 4 THR B O 1
ATOM 694 N N . ILE B 1 5 ? 3.512 -11.977 -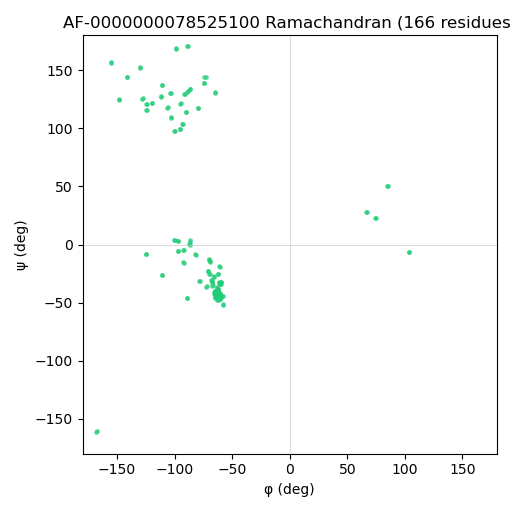9.195 1 98.81 5 ILE B N 1
ATOM 695 C CA . ILE B 1 5 ? 2.887 -11.906 -7.883 1 98.81 5 ILE B CA 1
ATOM 696 C C . ILE B 1 5 ? 2.941 -10.477 -7.363 1 98.81 5 ILE B C 1
ATOM 698 O O . ILE B 1 5 ? 4.016 -9.867 -7.297 1 98.81 5 ILE B O 1
ATOM 702 N N . ILE B 1 6 ? 1.782 -9.922 -7.074 1 98.88 6 ILE B N 1
ATOM 703 C CA . ILE B 1 6 ? 1.711 -8.672 -6.324 1 98.88 6 ILE B CA 1
ATOM 704 C C . ILE B 1 6 ? 1.515 -8.969 -4.84 1 98.88 6 ILE B C 1
ATOM 706 O O . ILE B 1 6 ? 0.575 -9.672 -4.461 1 98.88 6 ILE B O 1
ATOM 710 N N . GLY B 1 7 ? 2.379 -8.539 -4.074 1 98.88 7 GLY B N 1
ATOM 711 C CA . GLY B 1 7 ? 2.314 -8.781 -2.643 1 98.88 7 GLY B CA 1
ATOM 712 C C . GLY B 1 7 ? 3.289 -7.934 -1.848 1 98.88 7 GLY B C 1
ATOM 713 O O . GLY B 1 7 ? 3.619 -6.816 -2.248 1 98.88 7 GLY B O 1
ATOM 714 N N . SER B 1 8 ? 3.561 -8.352 -0.659 1 98.88 8 SER B N 1
ATOM 715 C CA . SER B 1 8 ? 4.477 -7.668 0.25 1 98.88 8 SER B CA 1
ATOM 716 C C . SER B 1 8 ? 5.309 -8.664 1.048 1 98.88 8 SER B C 1
ATOM 718 O O . SER B 1 8 ? 4.793 -9.688 1.503 1 98.88 8 SER B O 1
ATOM 720 N N . HIS B 1 9 ? 6.562 -8.234 1.261 1 98.44 9 HIS B N 1
ATOM 721 C CA . HIS B 1 9 ? 7.418 -9.062 2.094 1 98.44 9 HIS B CA 1
ATOM 722 C C . HIS B 1 9 ? 6.969 -9.039 3.551 1 98.44 9 HIS B C 1
ATOM 724 O O . HIS B 1 9 ? 7.406 -9.859 4.355 1 98.44 9 HIS B O 1
ATOM 730 N N . LEU B 1 10 ? 6.094 -8.109 3.854 1 98.44 10 LEU B N 1
ATOM 731 C CA . LEU B 1 10 ? 5.598 -7.992 5.219 1 98.44 10 LEU B CA 1
ATOM 732 C C . LEU B 1 10 ? 4.469 -8.984 5.473 1 98.44 10 LEU B C 1
ATOM 734 O O . LEU B 1 10 ? 4.031 -9.156 6.613 1 98.44 10 LEU B O 1
ATOM 738 N N . CYS B 1 11 ? 3.977 -9.664 4.488 1 98.75 11 CYS B N 1
ATOM 739 C CA . CYS B 1 11 ? 2.82 -10.547 4.59 1 98.75 11 CYS B CA 1
ATOM 740 C C . CYS B 1 11 ? 3.244 -12.008 4.551 1 98.75 11 CYS B C 1
ATOM 742 O O . CYS B 1 11 ? 3.771 -12.484 3.541 1 98.75 11 CYS B O 1
ATOM 744 N N . PRO B 1 12 ? 2.996 -12.734 5.602 1 98.5 12 PRO B N 1
ATOM 745 C CA . PRO B 1 12 ? 3.438 -14.133 5.656 1 98.5 12 PRO B CA 1
ATOM 746 C C . PRO B 1 12 ? 2.832 -14.984 4.543 1 98.5 12 PRO B C 1
ATOM 748 O O . PRO B 1 12 ? 3.479 -15.914 4.051 1 98.5 12 PRO B O 1
ATOM 751 N N . ASP B 1 13 ? 1.605 -14.672 4.156 1 98.5 13 ASP B N 1
ATOM 752 C CA . ASP B 1 13 ? 0.992 -15.438 3.072 1 98.5 13 ASP B CA 1
ATOM 753 C C . ASP B 1 13 ? 1.742 -15.227 1.76 1 98.5 13 ASP B C 1
ATOM 755 O O . ASP B 1 13 ? 1.894 -16.156 0.97 1 98.5 13 ASP B O 1
ATOM 759 N N . THR B 1 14 ? 2.15 -14.023 1.51 1 98.81 14 THR B N 1
ATOM 760 C CA . THR B 1 14 ? 2.955 -13.742 0.324 1 98.81 14 THR B CA 1
ATOM 761 C C . THR B 1 14 ? 4.266 -14.531 0.362 1 98.81 14 THR B C 1
ATOM 763 O O . THR B 1 14 ? 4.648 -15.156 -0.628 1 98.81 14 THR B O 1
ATOM 766 N N . LEU B 1 15 ? 4.855 -14.516 1.527 1 98.62 15 LEU B N 1
ATOM 767 C CA . LEU B 1 15 ? 6.125 -15.219 1.655 1 98.62 15 LEU B CA 1
ATOM 768 C C . LEU B 1 15 ? 5.938 -16.719 1.461 1 98.62 15 LEU B C 1
ATOM 770 O O . LEU B 1 15 ? 6.75 -17.375 0.807 1 98.62 15 LEU B O 1
ATOM 774 N N . TYR B 1 16 ? 4.879 -17.203 2.031 1 98.75 16 TYR B N 1
ATOM 775 C CA . TYR B 1 16 ? 4.559 -18.609 1.852 1 98.75 16 TYR B CA 1
ATOM 776 C C . TYR B 1 16 ? 4.359 -18.938 0.377 1 98.75 16 TYR B C 1
ATOM 778 O O . TYR B 1 16 ? 4.918 -19.922 -0.126 1 98.75 16 TYR B O 1
ATOM 786 N N . ALA B 1 17 ? 3.652 -18.141 -0.332 1 98.75 17 ALA B N 1
ATOM 787 C CA . ALA B 1 17 ? 3.383 -18.359 -1.751 1 98.75 17 ALA B CA 1
ATOM 788 C C . ALA B 1 17 ? 4.672 -18.328 -2.566 1 98.75 17 ALA B C 1
ATOM 790 O O . ALA B 1 17 ? 4.887 -19.172 -3.438 1 98.75 17 ALA B O 1
ATOM 791 N N . LEU B 1 18 ? 5.5 -17.344 -2.256 1 98.38 18 LEU B N 1
ATOM 792 C CA . LEU B 1 18 ? 6.777 -17.25 -2.955 1 98.38 18 LEU B CA 1
ATOM 793 C C . LEU B 1 18 ? 7.594 -18.531 -2.777 1 98.38 18 LEU B C 1
ATOM 795 O O . LEU B 1 18 ? 8.133 -19.062 -3.746 1 98.38 18 LEU B O 1
ATOM 799 N N . ASN B 1 19 ? 7.609 -18.984 -1.603 1 98.31 19 ASN B N 1
ATOM 800 C CA . ASN B 1 19 ? 8.359 -20.188 -1.311 1 98.31 19 ASN B CA 1
ATOM 801 C C . ASN B 1 19 ? 7.805 -21.391 -2.074 1 98.31 19 ASN B C 1
ATOM 803 O O . ASN B 1 19 ? 8.562 -22.172 -2.664 1 98.31 19 ASN B O 1
ATOM 807 N N . LYS B 1 20 ? 6.465 -21.531 -2.074 1 98.44 20 LYS B N 1
ATOM 808 C CA . LYS B 1 20 ? 5.828 -22.641 -2.77 1 98.44 20 LYS B CA 1
ATOM 809 C C . LYS B 1 20 ? 6.105 -22.594 -4.27 1 98.44 20 LYS B C 1
ATOM 811 O O . LYS B 1 20 ? 6.395 -23.609 -4.891 1 98.44 20 LYS B O 1
ATOM 816 N N . LEU B 1 21 ? 6.074 -21.422 -4.82 1 98.06 21 LEU B N 1
ATOM 817 C CA . LEU B 1 21 ? 6.254 -21.281 -6.262 1 98.06 21 LEU B CA 1
ATOM 818 C C . LEU B 1 21 ? 7.703 -21.531 -6.66 1 98.06 21 LEU B C 1
ATOM 820 O O . LEU B 1 21 ? 7.969 -22.125 -7.707 1 98.06 21 LEU B O 1
ATOM 824 N N . ILE B 1 22 ? 8.617 -21.109 -5.816 1 95.38 22 ILE B N 1
ATOM 825 C CA . ILE B 1 22 ? 10.031 -21.375 -6.055 1 95.38 22 ILE B CA 1
ATOM 826 C C . ILE B 1 22 ? 10.297 -22.875 -5.988 1 95.38 22 ILE B C 1
ATOM 828 O O . ILE B 1 22 ? 11.016 -23.422 -6.832 1 95.38 22 ILE B O 1
ATOM 832 N N . ASP B 1 23 ? 9.68 -23.453 -5.016 1 96.5 23 ASP B N 1
ATOM 833 C CA . ASP B 1 23 ? 9.82 -24.891 -4.863 1 96.5 23 ASP B CA 1
ATOM 834 C C . ASP B 1 23 ? 9.32 -25.625 -6.105 1 96.5 23 ASP B C 1
ATOM 836 O O . ASP B 1 23 ? 9.859 -26.672 -6.477 1 96.5 23 ASP B O 1
ATOM 840 N N . LYS B 1 24 ? 8.32 -25.062 -6.75 1 96.75 24 LYS B N 1
ATOM 841 C CA . LYS B 1 24 ? 7.75 -25.656 -7.957 1 96.75 24 LYS B CA 1
ATOM 842 C C . LYS B 1 24 ? 8.523 -25.219 -9.203 1 96.75 24 LYS B C 1
ATOM 844 O O . LYS B 1 24 ? 8.109 -25.516 -10.328 1 96.75 24 LYS B O 1
ATOM 849 N N . LYS B 1 25 ? 9.57 -24.453 -9.031 1 96 25 LYS B N 1
ATOM 850 C CA . LYS B 1 25 ? 10.492 -24 -10.07 1 96 25 LYS B CA 1
ATOM 851 C C . LYS B 1 25 ? 9.797 -23.047 -11.039 1 96 25 LYS B C 1
ATOM 853 O O . LYS B 1 25 ? 10.094 -23.031 -12.234 1 96 25 LYS B O 1
ATOM 858 N N . ALA B 1 26 ? 8.781 -22.359 -10.516 1 96.75 26 ALA B N 1
ATOM 859 C CA . ALA B 1 26 ? 8.164 -21.312 -11.312 1 96.75 26 ALA B CA 1
ATOM 860 C C . ALA B 1 26 ? 9.07 -20.094 -11.414 1 96.75 26 ALA B C 1
ATOM 862 O O . ALA B 1 26 ? 9.82 -19.797 -10.484 1 96.75 26 ALA B O 1
ATOM 863 N N . SER B 1 27 ? 9.078 -19.391 -12.594 1 97.31 27 SER B N 1
ATOM 864 C CA . SER B 1 27 ? 9.703 -18.094 -12.734 1 97.31 27 SER B CA 1
ATOM 865 C C . SER B 1 27 ? 8.805 -16.984 -12.188 1 97.31 27 SER B C 1
ATOM 867 O O . SER B 1 27 ? 7.723 -16.734 -12.719 1 97.31 27 SER B O 1
ATOM 869 N N . VAL B 1 28 ? 9.273 -16.297 -11.18 1 97.88 28 VAL B N 1
ATOM 870 C CA . VAL B 1 28 ? 8.398 -15.375 -10.461 1 97.88 28 VAL B CA 1
ATOM 871 C C . VAL B 1 28 ? 8.852 -13.938 -10.719 1 97.88 28 VAL B C 1
ATOM 873 O O . VAL B 1 28 ? 10.039 -13.625 -10.594 1 97.88 28 VAL B O 1
ATOM 876 N N . ASP B 1 29 ? 7.961 -13.125 -11.133 1 98.25 29 ASP B N 1
ATOM 877 C CA . ASP B 1 29 ? 8.102 -11.672 -11.125 1 98.25 29 ASP B CA 1
ATOM 878 C C . ASP B 1 29 ? 7.371 -11.055 -9.938 1 98.25 29 ASP B C 1
ATOM 880 O O . ASP B 1 29 ? 6.16 -10.828 -9.992 1 98.25 29 ASP B O 1
ATOM 884 N N . PHE B 1 30 ? 8.109 -10.781 -8.906 1 98.69 30 PHE B N 1
ATOM 885 C CA . PHE B 1 30 ? 7.523 -10.328 -7.648 1 98.69 30 PHE B CA 1
ATOM 886 C C . PHE B 1 30 ? 7.41 -8.812 -7.617 1 98.69 30 PHE B C 1
ATOM 888 O O . PHE B 1 30 ? 8.422 -8.102 -7.68 1 98.69 30 PHE B O 1
ATOM 895 N N . LYS B 1 31 ? 6.18 -8.336 -7.602 1 98.75 31 LYS B N 1
ATOM 896 C CA . LYS B 1 31 ? 5.875 -6.926 -7.371 1 98.75 31 LYS B CA 1
ATOM 897 C C . LYS B 1 31 ? 5.613 -6.652 -5.895 1 98.75 31 LYS B C 1
ATOM 899 O O . LYS B 1 31 ? 4.508 -6.883 -5.402 1 98.75 31 LYS B O 1
ATOM 904 N N . ASN B 1 32 ? 6.602 -6.059 -5.273 1 98.88 32 ASN B N 1
ATOM 905 C CA . ASN B 1 32 ? 6.578 -5.832 -3.834 1 98.88 32 ASN B CA 1
ATOM 906 C C . ASN B 1 32 ? 6.059 -4.438 -3.492 1 98.88 32 ASN B C 1
ATOM 908 O O . ASN B 1 32 ? 6.828 -3.477 -3.457 1 98.88 32 ASN B O 1
ATOM 912 N N . LEU B 1 33 ? 4.77 -4.398 -3.127 1 98.81 33 LEU B N 1
ATOM 913 C CA . LEU B 1 33 ? 4.113 -3.107 -2.957 1 98.81 33 LEU B CA 1
ATOM 914 C C . LEU B 1 33 ? 4.66 -2.375 -1.736 1 98.81 33 LEU B C 1
ATOM 916 O O . LEU B 1 33 ? 4.465 -1.166 -1.592 1 98.81 33 LEU B O 1
ATOM 920 N N . SER B 1 34 ? 5.371 -3.082 -0.865 1 98.75 34 SER B N 1
ATOM 921 C CA . SER B 1 34 ? 5.922 -2.459 0.335 1 98.75 34 SER B CA 1
ATOM 922 C C . SER B 1 34 ? 7.34 -1.947 0.094 1 98.75 34 SER B C 1
ATOM 924 O O . SER B 1 34 ? 7.906 -1.252 0.939 1 98.75 34 SER B O 1
ATOM 926 N N . ALA B 1 35 ? 7.883 -2.238 -1.116 1 98.44 35 ALA B N 1
ATOM 927 C CA . ALA B 1 35 ? 9.289 -1.889 -1.321 1 98.44 35 ALA B CA 1
ATOM 928 C C . ALA B 1 35 ? 9.453 -0.997 -2.549 1 98.44 35 ALA B C 1
ATOM 930 O O . ALA B 1 35 ? 10.562 -0.524 -2.832 1 98.44 35 ALA B O 1
ATOM 931 N N . ASP B 1 36 ? 8.414 -0.814 -3.314 1 98.25 36 ASP B N 1
ATOM 932 C CA . ASP B 1 36 ? 8.492 -0.071 -4.566 1 98.25 36 ASP B CA 1
ATOM 933 C C . ASP B 1 36 ? 7.18 0.658 -4.852 1 98.25 36 ASP B C 1
ATOM 935 O O . ASP B 1 36 ? 6.117 0.039 -4.887 1 98.25 36 ASP B O 1
ATOM 939 N N . LEU B 1 37 ? 7.305 2 -5.051 1 98.38 37 LEU B N 1
ATOM 940 C CA . LEU B 1 37 ? 6.098 2.791 -5.266 1 98.38 37 LEU B CA 1
ATOM 941 C C . LEU B 1 37 ? 5.445 2.436 -6.598 1 98.38 37 LEU B C 1
ATOM 943 O O . LEU B 1 37 ? 4.223 2.508 -6.734 1 98.38 37 LEU B O 1
ATOM 947 N N . LYS B 1 38 ? 6.293 2.045 -7.559 1 98.31 38 LYS B N 1
ATOM 948 C CA . LYS B 1 38 ? 5.727 1.589 -8.828 1 98.31 38 LYS B CA 1
ATOM 949 C C . LYS B 1 38 ? 4.895 0.325 -8.633 1 98.31 38 LYS B C 1
ATOM 951 O O . LYS B 1 38 ? 3.838 0.171 -9.25 1 98.31 38 LYS B O 1
ATOM 956 N N . ASP B 1 39 ? 5.391 -0.577 -7.805 1 98.75 39 ASP B N 1
ATOM 957 C CA . ASP B 1 39 ? 4.648 -1.797 -7.5 1 98.75 39 ASP B CA 1
ATOM 958 C C . ASP B 1 39 ? 3.385 -1.484 -6.699 1 98.75 39 ASP B C 1
ATOM 960 O O . ASP B 1 39 ? 2.354 -2.133 -6.883 1 98.75 39 ASP B O 1
ATOM 964 N N . LEU B 1 40 ? 3.473 -0.494 -5.824 1 98.81 40 LEU B N 1
ATOM 965 C CA . LEU B 1 40 ? 2.285 -0.036 -5.109 1 98.81 40 LEU B CA 1
ATOM 966 C C . LEU B 1 40 ? 1.229 0.472 -6.086 1 98.81 40 LEU B C 1
ATOM 968 O O . LEU B 1 40 ? 0.048 0.142 -5.957 1 98.81 40 LEU B O 1
ATOM 972 N N . LYS B 1 41 ? 1.667 1.231 -7.09 1 98.25 41 LYS B N 1
ATOM 973 C CA . LYS B 1 41 ? 0.736 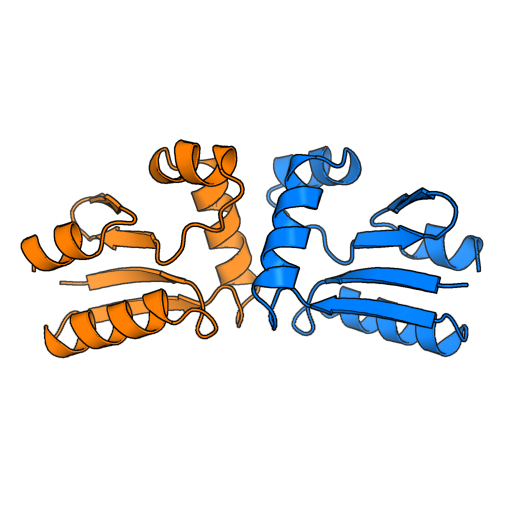1.735 -8.094 1 98.25 41 LYS B CA 1
ATOM 974 C C . LYS B 1 41 ? 0.097 0.59 -8.875 1 98.25 41 LYS B C 1
ATOM 976 O O . LYS B 1 41 ? -1.104 0.616 -9.156 1 98.25 41 LYS B O 1
ATOM 981 N N . ALA B 1 42 ? 0.852 -0.375 -9.18 1 97.94 42 ALA B N 1
ATOM 982 C CA . ALA B 1 42 ? 0.323 -1.538 -9.891 1 97.94 42 ALA B CA 1
ATOM 983 C C . ALA B 1 42 ? -0.716 -2.27 -9.039 1 97.94 42 ALA B C 1
ATOM 985 O O . ALA B 1 42 ? -1.756 -2.691 -9.555 1 97.94 42 ALA B O 1
ATOM 986 N N . TYR B 1 43 ? -0.42 -2.379 -7.77 1 98.81 43 TYR B N 1
ATOM 987 C CA . TYR B 1 43 ? -1.351 -2.984 -6.82 1 98.81 43 TYR B CA 1
ATOM 988 C C . TYR B 1 43 ? -2.662 -2.211 -6.777 1 98.81 43 TYR B C 1
ATOM 990 O O . TYR B 1 43 ? -3.742 -2.799 -6.875 1 98.81 43 TYR B O 1
ATOM 998 N N . LEU B 1 44 ? -2.527 -0.909 -6.684 1 98.62 44 LEU B N 1
ATOM 999 C CA . LEU B 1 44 ? -3.729 -0.084 -6.598 1 98.62 44 LEU B CA 1
ATOM 1000 C C . LEU B 1 44 ? -4.551 -0.19 -7.879 1 98.62 44 LEU B C 1
ATOM 1002 O O . LEU B 1 44 ? -5.781 -0.255 -7.824 1 98.62 44 LEU B O 1
ATOM 1006 N N . ALA B 1 45 ? -3.904 -0.203 -9.031 1 97.75 45 ALA B N 1
ATOM 1007 C CA . ALA B 1 45 ? -4.602 -0.355 -10.305 1 97.75 45 ALA B CA 1
ATOM 1008 C C . ALA B 1 45 ? -5.336 -1.691 -10.367 1 97.75 45 ALA B C 1
ATOM 1010 O O . ALA B 1 45 ? -6.492 -1.749 -10.789 1 97.75 45 ALA B O 1
ATOM 1011 N N . ALA B 1 46 ? -4.691 -2.758 -9.945 1 98.06 46 ALA B N 1
ATOM 1012 C CA . ALA B 1 46 ? -5.32 -4.078 -9.93 1 98.06 46 ALA B CA 1
ATOM 1013 C C . ALA B 1 46 ? -6.508 -4.105 -8.969 1 98.06 46 ALA B C 1
ATOM 1015 O O . ALA B 1 46 ? -7.578 -4.609 -9.312 1 98.06 46 ALA B O 1
ATOM 1016 N N . ARG B 1 47 ? -6.277 -3.541 -7.773 1 97.94 47 ARG B N 1
ATOM 1017 C CA . ARG B 1 47 ? -7.312 -3.527 -6.746 1 97.94 47 ARG B CA 1
ATOM 1018 C C . ARG B 1 47 ? -8.562 -2.799 -7.23 1 97.94 47 ARG B C 1
ATOM 1020 O O . ARG B 1 47 ? -9.68 -3.191 -6.902 1 97.94 47 ARG B O 1
ATOM 1027 N N . GLU B 1 48 ? -8.383 -1.785 -8.039 1 95.81 48 GLU B N 1
ATOM 1028 C CA . GLU B 1 48 ? -9.492 -0.991 -8.555 1 95.81 48 GLU B CA 1
ATOM 1029 C C . GLU B 1 48 ? -10.195 -1.71 -9.695 1 95.81 48 GLU B C 1
ATOM 1031 O O . GLU B 1 48 ? -11.422 -1.634 -9.82 1 95.81 48 GLU B O 1
ATOM 1036 N N . SER B 1 49 ? -9.484 -2.498 -10.477 1 96.75 49 SER B N 1
ATOM 1037 C CA . SER B 1 49 ? -10.039 -2.92 -11.758 1 96.75 49 SER B CA 1
ATOM 1038 C C . SER B 1 49 ? -10.367 -4.41 -11.758 1 96.75 49 SER B C 1
ATOM 1040 O O . SER B 1 49 ? -11.203 -4.867 -12.539 1 96.75 49 SER B O 1
ATOM 1042 N N . GLU B 1 50 ? -9.711 -5.203 -10.969 1 97.75 50 GLU B N 1
ATOM 1043 C CA . GLU B 1 50 ? -9.859 -6.652 -11.047 1 97.75 50 GLU B CA 1
ATOM 1044 C C . GLU B 1 50 ? -11.031 -7.137 -10.211 1 97.75 50 GLU B C 1
ATOM 1046 O O . GLU B 1 50 ? -11.125 -6.82 -9.023 1 97.75 50 GLU B O 1
ATOM 1051 N N . PRO B 1 51 ? -11.875 -7.992 -10.711 1 97.44 51 PRO B N 1
ATOM 1052 C CA . PRO B 1 51 ? -13.039 -8.5 -9.992 1 97.44 51 PRO B CA 1
ATOM 1053 C C . PRO B 1 51 ? -12.664 -9.281 -8.734 1 97.44 51 PRO B C 1
ATOM 1055 O O . PRO B 1 51 ? -13.422 -9.297 -7.762 1 97.44 51 PRO B O 1
ATOM 1058 N N . ALA B 1 52 ? -11.477 -9.82 -8.734 1 96.25 52 ALA B N 1
ATOM 1059 C CA . ALA B 1 52 ? -11 -10.617 -7.602 1 96.25 52 ALA B CA 1
ATOM 1060 C C . ALA B 1 52 ? -10.953 -9.781 -6.324 1 96.25 52 ALA B C 1
ATOM 1062 O O . ALA B 1 52 ? -11.031 -10.328 -5.219 1 96.25 52 ALA B O 1
ATOM 1063 N N . TYR B 1 53 ? -10.953 -8.453 -6.48 1 98.06 53 TYR B N 1
ATOM 1064 C CA . TYR B 1 53 ? -10.773 -7.586 -5.324 1 98.06 53 TYR B CA 1
ATOM 1065 C C . TYR B 1 53 ? -12.117 -7.098 -4.793 1 98.06 53 TYR B C 1
ATOM 1067 O O . TYR B 1 53 ? -12.18 -6.473 -3.73 1 98.06 53 TYR B O 1
ATOM 1075 N N . GLU B 1 54 ? -13.242 -7.402 -5.465 1 97.12 54 GLU B N 1
ATOM 1076 C CA . GLU B 1 54 ? -14.539 -6.887 -5.047 1 97.12 54 GLU B CA 1
ATOM 1077 C C . GLU B 1 54 ? -14.867 -7.297 -3.615 1 97.12 54 GLU B C 1
ATOM 1079 O O . GLU B 1 54 ? -15.172 -6.449 -2.775 1 97.12 54 GLU B O 1
ATOM 1084 N N . ALA B 1 55 ? -14.742 -8.594 -3.373 1 96.88 55 ALA B N 1
ATOM 1085 C CA . ALA B 1 55 ? -15.023 -9.094 -2.029 1 96.88 55 ALA B CA 1
ATOM 1086 C C . ALA B 1 55 ? -13.984 -8.594 -1.028 1 96.88 55 ALA B C 1
ATOM 1088 O O . ALA B 1 55 ? -14.312 -8.336 0.134 1 96.88 55 ALA B O 1
ATOM 1089 N N . VAL B 1 56 ? -12.727 -8.414 -1.499 1 97.5 56 VAL B N 1
ATOM 1090 C CA . VAL B 1 56 ? -11.633 -7.957 -0.648 1 97.5 56 VAL B CA 1
ATOM 1091 C C . VAL B 1 56 ? -11.938 -6.551 -0.134 1 97.5 56 VAL B C 1
ATOM 1093 O O . VAL B 1 56 ? -11.852 -6.293 1.069 1 97.5 56 VAL B O 1
ATOM 1096 N N . LYS B 1 57 ? -12.344 -5.738 -1.085 1 96.75 57 LYS B N 1
ATOM 1097 C CA . LYS B 1 57 ? -12.656 -4.352 -0.746 1 96.75 57 LYS B CA 1
ATOM 1098 C C . LYS B 1 57 ? -13.852 -4.277 0.202 1 96.75 57 LYS B C 1
ATOM 1100 O O . LYS B 1 57 ? -13.82 -3.545 1.194 1 96.75 57 LYS B O 1
ATOM 1105 N N . ARG B 1 58 ? -14.844 -5.043 -0.035 1 96.56 58 ARG B N 1
ATOM 1106 C CA . ARG B 1 58 ? -16.062 -5.043 0.768 1 96.56 58 ARG B CA 1
ATOM 1107 C C . ARG B 1 58 ? -15.766 -5.426 2.213 1 96.56 58 ARG B C 1
ATOM 1109 O O . ARG B 1 58 ? -16.406 -4.922 3.139 1 96.56 58 ARG B O 1
ATOM 1116 N N . ASN B 1 59 ? -14.789 -6.277 2.402 1 96.44 59 ASN B N 1
ATOM 1117 C CA . ASN B 1 59 ? -14.469 -6.785 3.732 1 96.44 59 ASN B CA 1
ATOM 1118 C C . ASN B 1 59 ? -13.32 -6.004 4.371 1 96.44 59 ASN B C 1
ATOM 1120 O O . ASN B 1 59 ? -12.828 -6.371 5.438 1 96.44 59 ASN B O 1
ATOM 1124 N N . GLY B 1 60 ? -12.867 -5.02 3.707 1 95.56 60 GLY B N 1
ATOM 1125 C CA . GLY B 1 60 ? -11.812 -4.168 4.242 1 95.56 60 GLY B CA 1
ATOM 1126 C C . GLY B 1 60 ? -10.445 -4.828 4.234 1 95.56 60 GLY B C 1
ATOM 1127 O O . GLY B 1 60 ? -9.578 -4.48 5.035 1 95.56 60 GLY B O 1
ATOM 1128 N N . GLY B 1 61 ? -10.273 -5.816 3.367 1 97.56 61 GLY B N 1
ATOM 1129 C CA . GLY B 1 61 ? -9.008 -6.539 3.297 1 97.56 61 GLY B CA 1
ATOM 1130 C C . GLY B 1 61 ? -8.016 -5.906 2.342 1 97.56 61 GLY B C 1
ATOM 1131 O O . GLY B 1 61 ? -8.352 -4.969 1.615 1 97.56 61 GLY B O 1
ATOM 1132 N N . ILE B 1 62 ? -6.754 -6.348 2.299 1 98.56 62 ILE B N 1
ATOM 1133 C CA . ILE B 1 62 ? -5.707 -5.883 1.395 1 98.56 62 ILE B CA 1
ATOM 1134 C C . ILE B 1 62 ? -5.73 -6.707 0.11 1 98.56 62 ILE B C 1
ATOM 1136 O O . ILE B 1 62 ? -5.672 -6.152 -0.991 1 98.56 62 ILE B O 1
ATOM 1140 N N . GLY B 1 63 ? -5.812 -7.961 0.205 1 98.62 63 GLY B N 1
ATOM 1141 C CA . GLY B 1 63 ? -5.934 -8.828 -0.954 1 98.62 63 GLY B CA 1
ATOM 1142 C C . GLY B 1 63 ? -4.598 -9.188 -1.578 1 98.62 63 GLY B C 1
ATOM 1143 O O . GLY B 1 63 ? -4.422 -9.062 -2.793 1 98.62 63 GLY B O 1
ATOM 1144 N N . ILE B 1 64 ? -3.711 -9.625 -0.758 1 98.81 64 ILE B N 1
ATOM 1145 C CA . ILE B 1 64 ? -2.441 -10.148 -1.257 1 98.81 64 ILE B CA 1
ATOM 1146 C C . ILE B 1 64 ? -2.16 -11.508 -0.632 1 98.81 64 ILE B C 1
ATOM 1148 O O . ILE B 1 64 ? -2.637 -11.805 0.466 1 98.81 64 ILE B O 1
ATOM 1152 N N . PRO B 1 65 ? -1.387 -12.312 -1.409 1 98.88 65 PRO B N 1
ATOM 1153 C CA . PRO B 1 65 ? -0.792 -12.156 -2.738 1 98.88 65 PRO B CA 1
ATOM 1154 C C . PRO B 1 65 ? -1.819 -12.281 -3.861 1 98.88 65 PRO B C 1
ATOM 1156 O O . PRO B 1 65 ? -2.758 -13.078 -3.762 1 98.88 65 PRO B O 1
ATOM 1159 N N . PHE B 1 66 ? -1.698 -11.445 -4.844 1 98.94 66 PHE B N 1
ATOM 1160 C CA . PHE B 1 66 ? -2.463 -11.516 -6.086 1 98.94 66 PHE B CA 1
ATOM 1161 C C . PHE B 1 66 ? -1.608 -12.078 -7.215 1 98.94 66 PHE B C 1
ATOM 1163 O O . PHE B 1 66 ? -0.47 -11.648 -7.414 1 98.94 66 PHE B O 1
ATOM 1170 N N . PHE B 1 67 ? -2.148 -13.07 -7.922 1 98.81 67 PHE B N 1
ATOM 1171 C CA . PHE B 1 67 ? -1.381 -13.805 -8.922 1 98.81 67 PHE B CA 1
ATOM 1172 C C . PHE B 1 67 ? -1.882 -13.492 -10.32 1 98.81 67 PHE B C 1
ATOM 1174 O O . PHE B 1 67 ? -3.092 -13.414 -10.555 1 98.81 67 PHE B O 1
ATOM 1181 N N . ILE B 1 68 ? -0.954 -13.312 -11.211 1 98.44 68 ILE B N 1
ATOM 1182 C CA . ILE B 1 68 ? -1.214 -13.18 -12.641 1 98.44 68 ILE B CA 1
ATOM 1183 C C . ILE B 1 68 ? -0.404 -14.219 -13.406 1 98.44 68 ILE B C 1
ATOM 1185 O O . ILE B 1 68 ? 0.828 -14.172 -13.422 1 98.44 68 ILE B O 1
ATOM 1189 N N . LEU B 1 69 ? -1.14 -15.125 -14.062 1 97.62 69 LEU B N 1
ATOM 1190 C CA . LEU B 1 69 ? -0.471 -16.203 -14.789 1 97.62 69 LEU B CA 1
ATOM 1191 C C . LEU B 1 69 ? -0.385 -15.883 -16.281 1 97.62 69 LEU B C 1
ATOM 1193 O O . LEU B 1 69 ? -1.103 -15.016 -16.766 1 97.62 69 LEU B O 1
ATOM 1197 N N . GLU B 1 70 ? 0.374 -16.641 -17.031 1 95.94 70 GLU B N 1
ATOM 1198 C CA . GLU B 1 70 ? 0.623 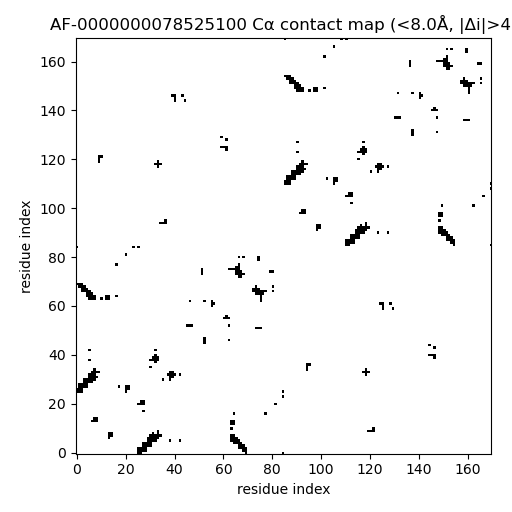-16.422 -18.453 1 95.94 70 GLU B CA 1
ATOM 1199 C C . GLU B 1 70 ? -0.627 -16.703 -19.281 1 95.94 70 GLU B C 1
ATOM 1201 O O . GLU B 1 70 ? -0.833 -16.109 -20.328 1 95.94 70 GLU B O 1
ATOM 1206 N N . ASP B 1 71 ? -1.453 -17.516 -18.75 1 94.88 71 ASP B N 1
ATOM 1207 C CA . ASP B 1 71 ? -2.635 -17.891 -19.531 1 94.88 71 ASP B CA 1
ATOM 1208 C C . ASP B 1 71 ? -3.77 -16.891 -19.312 1 94.88 71 ASP B C 1
ATOM 1210 O O . ASP B 1 71 ? -4.875 -17.078 -19.828 1 94.88 71 ASP B O 1
ATOM 1214 N N . GLY B 1 72 ? -3.506 -15.891 -18.5 1 94.81 72 GLY B N 1
ATOM 1215 C CA . GLY B 1 72 ? -4.5 -14.852 -18.297 1 94.81 72 GLY B CA 1
ATOM 1216 C C . GLY B 1 72 ? -5.238 -14.977 -16.969 1 94.81 72 GLY B C 1
ATOM 1217 O O . GLY B 1 72 ? -5.988 -14.086 -16.578 1 94.81 72 GLY B O 1
ATOM 1218 N N . THR B 1 73 ? -4.934 -16.094 -16.281 1 96.62 73 THR B N 1
ATOM 1219 C CA . THR B 1 73 ? -5.566 -16.297 -14.977 1 96.62 73 THR B CA 1
ATOM 1220 C C . THR B 1 73 ? -5.113 -15.219 -13.984 1 96.62 73 THR B C 1
ATOM 1222 O O . THR B 1 73 ? -3.924 -14.898 -13.914 1 96.62 73 THR B O 1
ATOM 1225 N N . LYS B 1 74 ? -6.047 -14.617 -13.32 1 98.38 74 LYS B N 1
ATOM 1226 C CA . LYS B 1 74 ? -5.828 -13.695 -12.211 1 98.38 74 LYS B CA 1
ATOM 1227 C C . LYS B 1 74 ? -6.59 -14.141 -10.969 1 98.38 74 LYS B C 1
ATOM 1229 O O . LYS B 1 74 ? -7.812 -14.305 -11.008 1 98.38 74 LYS B O 1
ATOM 1234 N N . THR B 1 75 ? -5.84 -14.398 -9.844 1 98.62 75 THR B N 1
ATOM 1235 C CA . THR B 1 75 ? -6.5 -15.008 -8.695 1 98.62 75 THR B CA 1
ATOM 1236 C C . THR B 1 75 ? -5.762 -14.672 -7.402 1 98.62 75 THR B C 1
ATOM 1238 O O . THR B 1 75 ? -4.574 -14.336 -7.426 1 98.62 75 THR B O 1
ATOM 1241 N N . LEU B 1 76 ? -6.488 -14.742 -6.328 1 98.69 76 LEU B N 1
ATOM 1242 C CA . LEU B 1 76 ? -5.918 -14.609 -4.992 1 98.69 76 LEU B CA 1
ATOM 1243 C C . LEU B 1 76 ? -5.719 -15.969 -4.344 1 98.69 76 LEU B C 1
ATOM 1245 O O . LEU B 1 76 ? -5.254 -16.062 -3.205 1 98.69 76 LEU B O 1
ATOM 1249 N N . ASP B 1 77 ? -6.004 -17.016 -5.105 1 98.44 77 ASP B N 1
ATOM 1250 C CA . ASP B 1 77 ? -6.008 -18.375 -4.555 1 98.44 77 ASP B CA 1
ATOM 1251 C C . ASP B 1 77 ? -4.746 -19.141 -4.953 1 98.44 77 ASP B C 1
ATOM 1253 O O . ASP B 1 77 ? -4.625 -19.594 -6.094 1 98.44 77 ASP B O 1
ATOM 1257 N N . LEU B 1 78 ? -3.924 -19.344 -3.977 1 98.44 78 LEU B N 1
ATOM 1258 C CA . LEU B 1 78 ? -2.668 -20.031 -4.238 1 98.44 78 LEU B CA 1
ATOM 1259 C C . LEU B 1 78 ? -2.924 -21.453 -4.715 1 98.44 78 LEU B C 1
ATOM 1261 O O . LEU B 1 78 ? -2.199 -21.969 -5.57 1 98.44 78 LEU B O 1
ATOM 1265 N N . ASP B 1 79 ? -3.92 -22.078 -4.164 1 98.19 79 ASP B N 1
ATOM 1266 C CA . ASP B 1 79 ? -4.191 -23.453 -4.555 1 98.19 79 ASP B CA 1
ATOM 1267 C C . ASP B 1 79 ? -4.547 -23.547 -6.035 1 98.19 79 ASP B C 1
ATOM 1269 O O . ASP B 1 79 ? -4.125 -24.484 -6.723 1 98.19 79 ASP B O 1
ATOM 1273 N N . GLU B 1 80 ? -5.262 -22.609 -6.484 1 98 80 GLU B N 1
ATOM 1274 C CA . GLU B 1 80 ? -5.586 -22.578 -7.906 1 98 80 GLU B CA 1
ATOM 1275 C C . GLU B 1 80 ? -4.328 -22.438 -8.758 1 98 80 GLU B C 1
ATOM 1277 O O . GLU B 1 80 ? -4.207 -23.094 -9.797 1 98 80 GLU B O 1
ATOM 1282 N N . VAL B 1 81 ? -3.408 -21.641 -8.336 1 98.06 81 VAL B N 1
ATOM 1283 C CA . VAL B 1 81 ? -2.154 -21.438 -9.055 1 98.06 81 VAL B CA 1
ATOM 1284 C C . VAL B 1 81 ? -1.346 -22.734 -9.078 1 98.06 81 VAL B C 1
ATOM 1286 O O . VAL B 1 81 ? -0.874 -23.156 -10.133 1 98.06 81 VAL B O 1
ATOM 1289 N N . LEU B 1 82 ? -1.292 -23.344 -7.906 1 97 82 LEU B N 1
ATOM 1290 C CA . LEU B 1 82 ? -0.471 -24.547 -7.773 1 97 82 LEU B CA 1
ATOM 1291 C C . LEU B 1 82 ? -1.031 -25.688 -8.617 1 97 82 LEU B C 1
ATOM 1293 O O . LEU B 1 82 ? -0.274 -26.516 -9.141 1 97 82 LEU B O 1
ATOM 1297 N N . GLU B 1 83 ? -2.307 -25.672 -8.844 1 96 83 GLU B N 1
ATOM 1298 C CA . GLU B 1 83 ? -2.943 -26.688 -9.672 1 96 83 GLU B CA 1
ATOM 1299 C C . GLU B 1 83 ? -2.576 -26.516 -11.141 1 96 83 GLU B C 1
ATOM 1301 O O . GLU B 1 83 ? -2.627 -27.484 -11.914 1 96 83 GLU B O 1
ATOM 1306 N N . LYS B 1 84 ? -2.201 -25.391 -11.492 1 94.69 84 LYS B N 1
ATOM 1307 C CA . LYS B 1 84 ? -1.9 -25.094 -12.891 1 94.69 84 LYS B CA 1
ATOM 1308 C C . LYS B 1 84 ? -0.418 -25.297 -13.188 1 94.69 84 LYS B C 1
ATOM 1310 O O . LYS B 1 84 ? -0.002 -25.266 -14.352 1 94.69 84 LYS B O 1
ATOM 1315 N N . LEU B 1 85 ? 0.361 -25.391 -12.148 1 90.56 85 LEU B N 1
ATOM 1316 C CA . LEU B 1 85 ? 1.789 -25.641 -12.32 1 90.56 85 LEU B CA 1
ATOM 1317 C C . LEU B 1 85 ? 2.074 -27.125 -12.477 1 90.56 85 LEU B C 1
ATOM 1319 O O . LEU B 1 85 ? 2.924 -27.516 -13.273 1 90.56 85 LEU B O 1
#

Organism: NCBI:txid29354